Protein AF-A0A7V9SYV0-F1 (afdb_monomer_lite)

Secondary structure (DSSP, 8-state):
--SSSSTTSSSSSS---S---TT---EEETTEEE-GGGS-HHHHHHHHHHHHHHHHHHHHHHHHHHHHHHHHHHHHHTTS-HHHHHHHHHHSGGGSPPHHHHHHHHHHTHHHHTT--HHHHHHHHHHHHHHHHHHHHHHHHHHHTT-----

pLDDT: mean 85.35, std 16.46, range [40.88, 98.12]

Foldseek 3Di:
DPDDPPPPPPPPPDPPDPPPDQPPFPDDDPRDTDGVVNDDPVSVVCVVCVVVVVVVVVVVVVLVVLLQVLLQVVCVVVVHHSVVVLCCLQPNPVQFDDPVQLVVVCVVCCVVCDPDDSVRCVVVSRNVSSVVSVVVVSVVSCVVVVPDDDD

Structure (mmCIF, N/CA/C/O backbone):
data_AF-A0A7V9SYV0-F1
#
_entry.id   AF-A0A7V9SYV0-F1
#
loop_
_atom_site.group_PDB
_atom_site.id
_atom_site.type_symbol
_atom_site.label_atom_id
_atom_site.label_alt_id
_atom_site.label_comp_id
_atom_site.label_asym_id
_atom_site.label_entity_id
_atom_site.label_seq_id
_atom_site.pdbx_PDB_ins_code
_atom_site.Cartn_x
_atom_site.Cartn_y
_atom_site.Cartn_z
_atom_site.occupancy
_atom_site.B_iso_or_equiv
_atom_site.auth_seq_id
_atom_site.auth_comp_id
_atom_site.auth_asym_id
_atom_site.auth_atom_id
_atom_site.pdbx_PDB_model_num
ATOM 1 N N . MET A 1 1 ? -5.261 26.036 -63.781 1.00 48.94 1 MET A N 1
ATOM 2 C CA . MET A 1 1 ? -4.922 24.636 -63.440 1.00 48.94 1 MET A CA 1
ATOM 3 C C . MET A 1 1 ? -3.415 24.493 -63.190 1.00 48.94 1 MET A C 1
ATOM 5 O O . MET A 1 1 ? -2.728 23.879 -63.985 1.00 48.94 1 MET A O 1
ATOM 9 N N . LYS A 1 2 ? -2.888 25.116 -62.123 1.00 45.94 2 LYS A N 1
ATOM 10 C CA . LYS A 1 2 ? -1.509 24.969 -61.603 1.00 45.94 2 LYS A CA 1
ATOM 11 C C . LYS A 1 2 ? -1.482 25.492 -60.157 1.00 45.94 2 LYS A C 1
ATOM 13 O O . LYS A 1 2 ? -0.961 26.567 -59.909 1.00 45.94 2 LYS A O 1
ATOM 18 N N . LEU A 1 3 ? -2.169 24.817 -59.233 1.00 43.81 3 LEU A N 1
ATOM 19 C CA . LEU A 1 3 ? -2.114 25.173 -57.799 1.00 43.81 3 LEU A CA 1
ATOM 20 C C . LEU A 1 3 ? -2.589 24.054 -56.855 1.00 43.81 3 LEU A C 1
ATOM 22 O O . LEU A 1 3 ? -2.887 24.309 -55.698 1.00 43.81 3 LEU A O 1
ATOM 26 N N . VAL A 1 4 ? -2.651 22.808 -57.338 1.00 47.59 4 VAL A N 1
ATOM 27 C CA . VAL A 1 4 ? -3.138 21.657 -56.547 1.00 47.59 4 VAL A CA 1
ATOM 28 C C . VAL A 1 4 ? -2.012 20.666 -56.207 1.00 47.59 4 VAL A C 1
ATOM 30 O O . VAL A 1 4 ? -2.182 19.801 -55.361 1.00 47.59 4 VAL A O 1
ATOM 33 N N . VAL A 1 5 ? -0.816 20.814 -56.788 1.00 47.56 5 VAL A N 1
ATOM 34 C CA . VAL A 1 5 ? 0.256 19.803 -56.661 1.00 47.56 5 VAL A CA 1
ATOM 35 C C . VAL A 1 5 ? 1.239 20.086 -55.510 1.00 47.56 5 VAL A C 1
ATOM 37 O O . VAL A 1 5 ? 2.051 19.234 -55.178 1.00 47.56 5 VAL A O 1
ATOM 40 N N . VAL A 1 6 ? 1.157 21.238 -54.834 1.00 44.03 6 VAL A N 1
ATOM 41 C CA . VAL A 1 6 ? 2.117 21.594 -53.762 1.00 44.03 6 VAL A CA 1
ATOM 42 C C . VAL A 1 6 ? 1.651 21.157 -52.363 1.00 44.03 6 VAL A C 1
ATOM 44 O O . VAL A 1 6 ? 2.449 21.117 -51.435 1.00 44.03 6 VAL A O 1
ATOM 47 N N . PHE A 1 7 ? 0.388 20.756 -52.190 1.00 40.88 7 PHE A N 1
ATOM 48 C CA . PHE A 1 7 ? -0.145 20.411 -50.863 1.00 40.88 7 PHE A CA 1
ATOM 49 C C . PHE A 1 7 ? -0.039 18.917 -50.498 1.00 40.88 7 PHE A C 1
ATOM 51 O O . PHE A 1 7 ? -0.338 18.540 -49.369 1.00 40.88 7 PHE A O 1
ATOM 58 N N . LEU A 1 8 ? 0.416 18.061 -51.424 1.00 41.94 8 LEU A N 1
ATOM 59 C CA . LEU A 1 8 ? 0.526 16.606 -51.215 1.00 41.94 8 LEU A CA 1
ATOM 60 C C . LEU A 1 8 ? 1.940 16.143 -50.809 1.00 41.94 8 LEU A C 1
ATOM 62 O O . LEU A 1 8 ? 2.180 14.953 -50.645 1.00 41.94 8 LEU A O 1
ATOM 66 N N . SER A 1 9 ? 2.889 17.063 -50.637 1.00 44.91 9 SER A N 1
ATOM 67 C CA . SER A 1 9 ? 4.289 16.745 -50.317 1.00 44.91 9 SER A CA 1
ATOM 68 C C . SER A 1 9 ? 4.701 17.075 -48.877 1.00 44.91 9 SER A C 1
ATOM 70 O O . SER A 1 9 ? 5.825 16.769 -48.491 1.00 44.91 9 SER A O 1
ATOM 72 N N . LEU A 1 10 ? 3.804 17.627 -48.048 1.00 43.75 10 LEU A N 1
ATOM 73 C CA . LEU A 1 10 ? 4.098 18.003 -46.654 1.00 43.75 10 LEU A CA 1
ATOM 74 C C . LEU A 1 10 ? 3.351 17.156 -45.605 1.00 43.75 10 LEU A C 1
ATOM 76 O O . LEU A 1 10 ? 3.147 17.601 -44.480 1.00 43.75 10 LEU A O 1
ATOM 80 N N . LEU A 1 11 ? 2.930 15.936 -45.960 1.00 48.03 11 LEU A N 1
ATOM 81 C CA . LEU A 1 11 ? 2.202 15.029 -45.056 1.00 48.03 11 LEU A CA 1
ATOM 82 C C . LEU A 1 11 ? 2.906 13.677 -44.827 1.00 48.03 11 LEU A C 1
ATOM 84 O O . LEU A 1 11 ? 2.260 12.699 -44.465 1.00 48.03 11 LEU A O 1
ATOM 88 N N . MET A 1 12 ? 4.224 13.601 -45.046 1.00 51.97 12 MET A N 1
ATOM 89 C CA . MET A 1 12 ? 4.999 12.350 -44.933 1.00 51.97 12 MET A CA 1
ATOM 90 C C . MET A 1 12 ? 6.245 12.432 -44.034 1.00 51.97 12 MET A C 1
ATOM 92 O O . MET A 1 12 ? 7.140 11.605 -44.153 1.00 51.97 12 MET A O 1
ATOM 96 N N . PHE A 1 13 ? 6.314 13.387 -43.099 1.00 51.72 13 PHE A N 1
ATOM 97 C CA . PHE A 1 13 ? 7.490 13.539 -42.221 1.00 51.72 13 PHE A CA 1
ATOM 98 C C . PHE A 1 13 ? 7.196 13.597 -40.712 1.00 51.72 13 PHE A C 1
ATOM 100 O O . PHE A 1 13 ? 7.994 14.129 -39.948 1.00 51.72 13 PHE A O 1
ATOM 107 N N . ALA A 1 14 ? 6.079 13.024 -40.254 1.00 52.25 14 ALA A N 1
ATOM 108 C CA . ALA A 1 14 ? 5.718 13.003 -38.828 1.00 52.25 14 ALA A CA 1
ATOM 109 C C . ALA A 1 14 ? 5.551 11.588 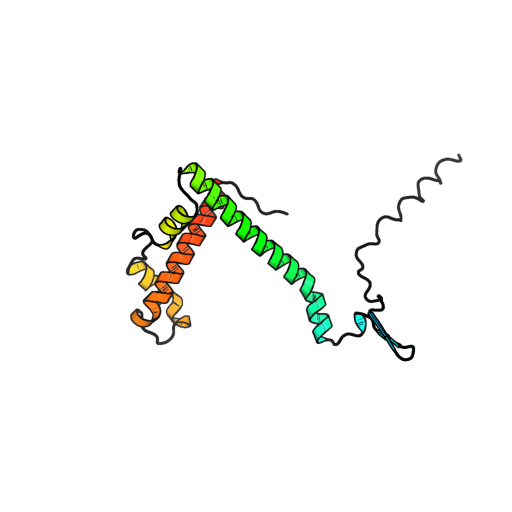-38.239 1.00 52.25 14 ALA A C 1
ATOM 111 O O . ALA A 1 14 ? 4.810 11.408 -37.278 1.00 52.25 14 ALA A O 1
ATOM 112 N N . PHE A 1 15 ? 6.222 10.575 -38.798 1.00 54.72 15 PHE A N 1
ATOM 113 C CA . PHE A 1 15 ? 6.103 9.188 -38.323 1.00 54.72 15 PHE A CA 1
ATOM 114 C C . PHE A 1 15 ? 7.446 8.462 -38.199 1.00 54.72 15 PHE A C 1
ATOM 116 O O . PHE A 1 15 ? 7.577 7.319 -38.612 1.00 54.72 15 PHE A O 1
ATOM 123 N N . SER A 1 16 ? 8.453 9.093 -37.594 1.00 53.31 16 SER A N 1
ATOM 124 C CA . SER A 1 16 ? 9.712 8.389 -37.312 1.00 53.31 16 SER A CA 1
ATOM 125 C C . SER A 1 16 ? 10.348 8.823 -36.001 1.00 53.31 16 SER A C 1
ATOM 127 O O . SER A 1 16 ? 11.416 9.404 -36.044 1.00 53.31 16 SER A O 1
ATOM 129 N N . LEU A 1 17 ? 9.742 8.536 -34.842 1.00 48.34 17 LEU A N 1
ATOM 130 C CA . LEU A 1 17 ? 10.474 8.466 -33.561 1.00 48.34 17 LEU A CA 1
ATOM 131 C C . LEU A 1 17 ? 9.802 7.486 -32.575 1.00 48.34 17 LEU A C 1
ATOM 133 O O . LEU A 1 17 ? 9.557 7.802 -31.418 1.00 48.34 17 LEU A O 1
ATOM 137 N N . PHE A 1 18 ? 9.496 6.270 -33.028 1.00 49.50 18 PHE A N 1
ATOM 138 C CA . PHE A 1 18 ? 9.302 5.121 -32.129 1.00 49.50 18 PHE A CA 1
ATOM 139 C C . PHE A 1 18 ? 10.023 3.886 -32.680 1.00 49.50 18 PHE A C 1
ATOM 141 O O . PHE A 1 18 ? 9.499 2.782 -32.721 1.00 49.50 18 PHE A O 1
ATOM 148 N N . ALA A 1 19 ? 11.264 4.086 -33.109 1.00 48.41 19 ALA A N 1
ATOM 149 C CA . ALA A 1 19 ? 12.226 3.010 -33.239 1.00 48.41 19 ALA A CA 1
ATOM 150 C C . ALA A 1 19 ? 13.472 3.476 -32.495 1.00 48.41 19 ALA A C 1
ATOM 152 O O . ALA A 1 19 ? 14.263 4.258 -33.013 1.00 48.41 19 ALA A O 1
ATOM 153 N N . GLN A 1 20 ? 13.620 3.052 -31.240 1.00 54.31 20 GLN A N 1
ATOM 154 C CA . GLN A 1 20 ? 14.954 2.967 -30.661 1.00 54.31 20 GLN A CA 1
ATOM 155 C C . GLN A 1 20 ? 15.628 1.858 -31.466 1.00 54.31 20 GLN A C 1
ATOM 157 O O . GLN A 1 20 ? 15.377 0.678 -31.240 1.00 54.31 20 GLN A O 1
ATOM 162 N N . THR A 1 21 ? 16.317 2.253 -32.532 1.00 55.66 21 THR A N 1
ATOM 163 C CA . THR A 1 21 ? 16.882 1.334 -33.507 1.00 55.66 21 THR A CA 1
ATOM 164 C C . THR A 1 21 ? 17.916 0.477 -32.803 1.00 55.66 21 THR A C 1
ATOM 166 O O . THR A 1 21 ? 18.899 0.977 -32.252 1.00 55.66 21 THR A O 1
ATOM 169 N N . THR A 1 22 ? 17.677 -0.831 -32.832 1.00 60.94 22 THR A N 1
ATOM 170 C CA . THR A 1 22 ? 18.613 -1.872 -32.409 1.00 60.94 22 THR A CA 1
ATOM 171 C C . THR A 1 22 ? 19.996 -1.675 -33.038 1.00 60.94 22 THR A C 1
ATOM 173 O O . THR A 1 22 ? 20.974 -2.109 -32.453 1.00 60.94 22 THR A O 1
ATOM 176 N N . ASP A 1 23 ? 20.071 -0.941 -34.152 1.00 68.69 23 ASP A N 1
ATOM 177 C CA . ASP A 1 23 ? 21.254 -0.643 -34.965 1.00 68.69 23 ASP A CA 1
ATOM 178 C C . ASP A 1 23 ? 22.213 0.409 -34.382 1.00 68.69 23 ASP A C 1
ATOM 180 O O . ASP A 1 23 ? 23.241 0.715 -34.990 1.00 68.69 23 ASP A O 1
ATOM 184 N N . ARG A 1 24 ? 21.915 1.008 -33.219 1.00 83.88 24 ARG A N 1
ATOM 185 C CA . ARG A 1 24 ? 22.876 1.913 -32.571 1.00 83.88 24 ARG A CA 1
ATOM 186 C C . ARG A 1 24 ? 24.130 1.127 -32.177 1.00 83.88 24 ARG A C 1
ATOM 188 O O . ARG A 1 24 ? 24.063 0.251 -31.317 1.00 83.88 24 ARG A O 1
ATOM 195 N N . ILE A 1 25 ? 25.281 1.512 -32.732 1.00 89.56 25 ILE A N 1
ATOM 196 C CA . ILE A 1 25 ? 26.588 0.982 -32.323 1.00 89.56 25 ILE A CA 1
ATOM 197 C C . ILE A 1 25 ? 26.848 1.385 -30.865 1.00 89.56 25 ILE A C 1
ATOM 199 O O . ILE A 1 25 ? 26.883 2.570 -30.526 1.00 89.56 25 ILE A O 1
ATOM 203 N N . LEU A 1 26 ? 26.995 0.383 -30.003 1.00 88.31 26 LEU A N 1
ATOM 204 C CA . LEU A 1 26 ? 27.307 0.510 -28.581 1.00 88.31 26 LEU A CA 1
ATOM 205 C C . LEU A 1 26 ? 28.809 0.368 -28.318 1.00 88.31 26 LEU A C 1
ATOM 207 O O . LEU A 1 26 ? 29.321 0.980 -27.384 1.00 88.31 26 LEU A O 1
ATOM 211 N N . ALA A 1 27 ? 29.509 -0.416 -29.138 1.00 92.69 27 ALA A N 1
ATOM 212 C CA . ALA A 1 27 ? 30.955 -0.592 -29.066 1.00 92.69 27 ALA A CA 1
ATOM 213 C C . ALA A 1 27 ? 31.527 -1.034 -30.422 1.00 92.69 27 ALA A C 1
ATOM 215 O O . ALA A 1 27 ? 30.814 -1.612 -31.240 1.00 92.69 27 ALA A O 1
ATOM 216 N N . THR A 1 28 ? 32.825 -0.813 -30.630 1.00 94.38 28 THR A N 1
ATOM 217 C CA . THR A 1 28 ? 33.563 -1.288 -31.810 1.00 94.38 28 THR A CA 1
ATOM 218 C C . THR A 1 28 ? 34.895 -1.896 -31.373 1.00 94.38 28 THR A C 1
ATOM 220 O O . THR A 1 28 ? 35.587 -1.316 -30.538 1.00 94.38 28 THR A O 1
ATOM 223 N N . THR A 1 29 ? 35.281 -3.041 -31.943 1.00 94.94 29 THR A N 1
ATOM 224 C CA . THR A 1 29 ? 36.633 -3.619 -31.805 1.00 94.94 29 THR A CA 1
ATOM 225 C C . THR A 1 29 ? 37.031 -4.365 -33.075 1.00 94.94 29 THR A C 1
ATOM 227 O O . THR A 1 29 ? 36.182 -5.016 -33.669 1.00 94.94 29 THR A O 1
ATOM 230 N N . ASN A 1 30 ? 38.295 -4.285 -33.512 1.00 92.56 30 ASN A N 1
ATOM 231 C CA . ASN A 1 30 ? 38.811 -5.006 -34.694 1.00 92.56 30 ASN A CA 1
ATOM 232 C C . ASN A 1 30 ? 37.866 -4.966 -35.918 1.00 92.56 30 ASN A C 1
ATOM 234 O O . ASN A 1 30 ? 37.607 -5.987 -36.549 1.00 92.56 30 ASN A O 1
ATOM 238 N N . ASN A 1 31 ? 37.318 -3.785 -36.224 1.00 90.25 31 ASN A N 1
ATOM 239 C CA . ASN A 1 31 ? 36.333 -3.540 -37.289 1.00 90.25 31 ASN A CA 1
ATOM 240 C C . ASN A 1 31 ? 34.974 -4.260 -37.143 1.00 90.25 31 ASN A C 1
ATOM 242 O O . ASN A 1 31 ? 34.162 -4.216 -38.064 1.00 90.25 31 ASN A O 1
ATOM 246 N N . GLN A 1 32 ? 34.687 -4.871 -35.995 1.00 93.38 32 GLN A N 1
ATOM 247 C CA . GLN A 1 32 ? 33.367 -5.365 -35.622 1.00 93.38 32 GLN A CA 1
ATOM 248 C C . GLN A 1 32 ? 32.628 -4.315 -34.793 1.00 93.38 32 GLN A C 1
ATOM 250 O O . GLN A 1 32 ? 33.156 -3.806 -33.803 1.00 93.38 32 GLN A O 1
ATOM 255 N N . ASN A 1 33 ? 31.387 -4.029 -35.177 1.00 94.06 33 ASN A N 1
ATOM 256 C CA . ASN A 1 33 ? 30.472 -3.193 -34.412 1.00 94.06 33 ASN A CA 1
ATOM 257 C C . ASN A 1 33 ? 29.540 -4.078 -33.587 1.00 94.06 33 ASN A C 1
ATOM 259 O O . ASN A 1 33 ? 29.030 -5.071 -34.096 1.00 94.06 33 ASN A O 1
ATOM 263 N N . PHE A 1 34 ? 29.313 -3.691 -32.337 1.00 90.75 34 PHE A N 1
ATOM 264 C CA . PHE A 1 34 ? 28.337 -4.298 -31.444 1.00 90.75 34 PHE A CA 1
ATOM 265 C C . PHE A 1 34 ? 27.179 -3.341 -31.240 1.00 90.75 34 PHE A C 1
ATOM 267 O O . PHE A 1 34 ? 27.368 -2.144 -31.019 1.00 90.75 34 PHE A O 1
ATOM 274 N N . THR A 1 35 ? 25.983 -3.890 -31.268 1.00 90.50 35 THR A N 1
ATOM 275 C CA . THR A 1 35 ? 24.710 -3.200 -31.156 1.00 90.50 35 THR A CA 1
ATOM 276 C C . THR A 1 35 ? 23.865 -3.846 -30.057 1.00 90.50 35 THR A C 1
ATOM 278 O O . THR A 1 35 ? 24.267 -4.835 -29.441 1.00 90.50 35 THR A O 1
ATOM 281 N N . ALA A 1 36 ? 22.670 -3.313 -29.796 1.00 83.12 36 ALA A N 1
ATOM 282 C CA . ALA A 1 36 ? 21.750 -3.956 -28.855 1.00 83.12 36 ALA A CA 1
ATOM 283 C C . ALA A 1 36 ? 21.268 -5.336 -29.353 1.00 83.12 36 ALA A C 1
ATOM 285 O O . ALA A 1 36 ? 20.853 -6.161 -28.543 1.00 83.12 36 ALA A O 1
ATOM 286 N N . GLY A 1 37 ? 21.335 -5.589 -30.664 1.00 83.31 37 GLY A N 1
ATOM 287 C CA . GLY A 1 37 ? 20.938 -6.859 -31.276 1.00 83.31 37 GLY A CA 1
ATOM 288 C C . GLY A 1 37 ? 21.968 -7.973 -31.102 1.00 83.31 37 GLY A C 1
ATOM 289 O O . GLY A 1 37 ? 21.621 -9.143 -31.211 1.00 83.31 37 GLY A O 1
ATOM 290 N N . ASP A 1 38 ? 23.213 -7.625 -30.773 1.00 87.50 38 ASP A N 1
ATOM 291 C CA . ASP A 1 38 ? 24.302 -8.585 -30.544 1.00 87.50 38 ASP A CA 1
ATOM 292 C C . ASP A 1 38 ? 24.326 -9.119 -29.100 1.00 87.50 38 ASP A C 1
ATOM 294 O O . ASP A 1 38 ? 25.212 -9.882 -28.715 1.00 87.50 38 ASP A O 1
ATOM 298 N N . LEU A 1 39 ? 23.364 -8.703 -28.270 1.00 85.38 39 LEU A N 1
ATOM 299 C CA . LEU A 1 39 ? 23.250 -9.147 -26.887 1.00 85.38 39 LEU A CA 1
ATOM 300 C C . LEU A 1 39 ? 22.833 -10.624 -26.789 1.00 85.38 39 LEU A C 1
ATOM 302 O O . LEU A 1 39 ? 22.171 -11.178 -27.662 1.00 85.38 39 LEU A O 1
ATOM 306 N N . ALA A 1 40 ? 23.156 -11.276 -25.673 1.00 87.06 40 ALA A N 1
ATOM 307 C CA . ALA A 1 40 ? 22.708 -12.647 -25.432 1.00 87.06 40 ALA A CA 1
ATOM 308 C C . ALA A 1 40 ? 21.158 -12.747 -25.393 1.00 87.06 40 ALA A C 1
ATOM 310 O O . ALA A 1 40 ? 20.480 -11.752 -25.088 1.00 87.06 40 ALA A O 1
ATOM 311 N N . PRO A 1 41 ? 20.555 -13.913 -25.692 1.00 84.94 41 PRO A N 1
ATOM 312 C CA . PRO A 1 41 ? 19.099 -14.095 -25.671 1.00 84.94 41 PRO A CA 1
ATOM 313 C C . PRO A 1 41 ? 18.429 -13.699 -24.343 1.00 84.94 41 PRO A C 1
ATOM 315 O O . PRO A 1 41 ? 17.320 -13.162 -24.335 1.00 84.94 41 PRO A O 1
ATOM 318 N N . GLU A 1 42 ? 19.109 -13.898 -23.216 1.00 82.44 42 GLU A N 1
ATOM 319 C CA . GLU A 1 42 ? 18.630 -13.527 -21.882 1.00 82.44 42 GLU A CA 1
ATOM 320 C C . GLU A 1 42 ? 18.486 -12.006 -21.751 1.00 82.44 42 GLU A C 1
ATOM 322 O O . GLU A 1 42 ? 17.475 -11.507 -21.254 1.00 82.44 42 GLU A O 1
ATOM 327 N N . ALA A 1 43 ? 19.461 -11.252 -22.263 1.00 82.12 43 ALA A N 1
ATOM 328 C CA . ALA A 1 43 ? 19.420 -9.794 -22.269 1.00 82.12 43 ALA A CA 1
ATOM 329 C C . ALA A 1 43 ? 18.296 -9.273 -23.178 1.00 82.12 43 ALA A C 1
ATOM 331 O O . ALA A 1 43 ? 17.570 -8.356 -22.794 1.00 82.12 43 ALA A O 1
ATOM 332 N N . HIS A 1 44 ? 18.064 -9.909 -24.331 1.00 79.12 44 HIS A N 1
ATOM 333 C CA . HIS A 1 44 ? 16.930 -9.581 -25.199 1.00 79.12 44 HIS A CA 1
ATOM 334 C C . HIS A 1 44 ? 15.582 -9.709 -24.480 1.00 79.12 44 HIS A C 1
ATOM 336 O O . HIS A 1 44 ? 14.705 -8.859 -24.653 1.00 79.12 44 HIS A O 1
ATOM 342 N N . GLN A 1 45 ? 15.410 -10.743 -23.654 1.00 82.44 45 GLN A N 1
ATOM 343 C CA . GLN A 1 45 ? 14.180 -10.935 -22.891 1.00 82.44 45 GLN A CA 1
ATOM 344 C C . GLN A 1 45 ? 13.981 -9.842 -21.829 1.00 82.44 45 GLN A C 1
ATOM 346 O O . GLN A 1 45 ? 12.859 -9.367 -21.641 1.00 82.44 45 GLN A O 1
ATOM 351 N N . VAL A 1 46 ? 15.062 -9.383 -21.189 1.00 82.62 46 VAL A N 1
ATOM 352 C CA . VAL A 1 46 ? 15.019 -8.248 -20.253 1.00 82.62 46 VAL A CA 1
ATOM 353 C C . VAL A 1 46 ? 14.545 -6.978 -20.961 1.00 82.62 46 VAL A C 1
ATOM 355 O O . VAL A 1 46 ? 13.616 -6.330 -20.484 1.00 82.62 46 VAL A O 1
ATOM 358 N N . PHE A 1 47 ? 15.109 -6.640 -22.125 1.00 79.88 47 PHE A N 1
ATOM 359 C CA . PHE A 1 47 ? 14.709 -5.438 -22.870 1.00 79.88 47 PHE A CA 1
ATOM 360 C C . PHE A 1 47 ? 13.273 -5.503 -23.390 1.00 79.88 47 PHE A C 1
ATOM 362 O O . PHE A 1 47 ? 12.559 -4.502 -23.324 1.00 79.88 47 PHE A O 1
ATOM 369 N N . LYS A 1 48 ? 12.820 -6.677 -23.849 1.00 81.69 48 LYS A N 1
ATOM 370 C CA . LYS A 1 48 ? 11.418 -6.885 -24.246 1.00 81.69 48 LYS A CA 1
ATOM 371 C C . LYS A 1 48 ? 10.455 -6.577 -23.098 1.00 81.69 48 LYS A C 1
ATOM 373 O O . LYS A 1 48 ? 9.434 -5.927 -23.315 1.00 81.69 48 LYS A O 1
ATOM 378 N N . ASN A 1 49 ? 10.802 -6.992 -21.882 1.00 86.31 49 ASN A N 1
ATOM 379 C CA . ASN A 1 49 ? 9.953 -6.805 -20.707 1.00 86.31 49 ASN A CA 1
ATOM 380 C C . ASN A 1 49 ? 10.139 -5.442 -20.028 1.00 86.31 49 ASN A C 1
ATOM 382 O O . ASN A 1 49 ? 9.245 -5.003 -19.306 1.00 86.31 49 ASN A O 1
ATOM 386 N N . LEU A 1 50 ? 11.248 -4.740 -20.290 1.00 88.88 50 LEU A N 1
ATOM 387 C CA . LEU A 1 50 ? 11.609 -3.487 -19.625 1.00 88.88 50 LEU A CA 1
ATOM 388 C C . LEU A 1 50 ? 10.489 -2.446 -19.683 1.00 88.88 50 LEU A C 1
ATOM 390 O O . LEU A 1 50 ? 10.184 -1.817 -18.674 1.00 88.88 50 LEU A O 1
ATOM 394 N N . ARG A 1 51 ? 9.843 -2.279 -20.843 1.00 88.81 51 ARG A N 1
ATOM 395 C CA . ARG A 1 51 ? 8.742 -1.317 -20.989 1.00 88.81 51 ARG A CA 1
ATOM 396 C C . ARG A 1 51 ? 7.567 -1.654 -20.073 1.00 88.81 51 ARG A C 1
ATOM 398 O O . ARG A 1 51 ? 7.085 -0.775 -19.367 1.00 88.81 51 ARG A O 1
ATOM 405 N N . ALA A 1 52 ? 7.150 -2.918 -20.052 1.00 90.94 52 ALA A N 1
ATOM 406 C CA . ALA A 1 52 ? 6.067 -3.371 -19.187 1.00 90.94 52 ALA A CA 1
ATOM 407 C C . ALA A 1 52 ? 6.427 -3.184 -17.705 1.00 90.94 52 ALA A C 1
ATOM 409 O O . ALA A 1 52 ? 5.615 -2.661 -16.946 1.00 90.94 52 ALA A O 1
ATOM 410 N N . SER A 1 53 ? 7.663 -3.512 -17.312 1.00 92.50 53 SER A N 1
ATOM 411 C CA . SER A 1 53 ? 8.152 -3.307 -15.944 1.00 92.50 53 SER A CA 1
ATOM 412 C C . SER A 1 53 ? 8.177 -1.829 -15.539 1.00 92.50 53 SER A C 1
ATOM 414 O O . SER A 1 53 ? 7.797 -1.491 -14.420 1.00 92.50 53 SER A O 1
ATOM 416 N N . VAL A 1 54 ? 8.589 -0.930 -16.440 1.00 94.69 54 VAL A N 1
ATOM 417 C CA . VAL A 1 54 ? 8.564 0.522 -16.198 1.00 94.69 54 VAL A CA 1
ATOM 418 C C . VAL A 1 54 ? 7.130 1.024 -16.039 1.00 94.69 54 VAL A C 1
ATOM 420 O O . VAL A 1 54 ? 6.856 1.808 -15.131 1.00 94.69 54 VAL A O 1
ATOM 423 N N . ASP A 1 55 ? 6.210 0.577 -16.891 1.00 93.50 55 ASP A N 1
ATOM 424 C CA . ASP A 1 55 ? 4.811 1.000 -16.828 1.00 93.50 55 ASP A CA 1
ATOM 425 C C . ASP A 1 55 ? 4.108 0.472 -15.565 1.00 93.50 55 ASP A C 1
ATOM 427 O O . ASP A 1 55 ? 3.351 1.206 -14.929 1.00 93.50 55 ASP A O 1
ATOM 431 N N . GLU A 1 56 ? 4.398 -0.759 -15.141 1.00 93.62 56 GLU A N 1
ATOM 432 C CA . GLU A 1 56 ? 3.929 -1.309 -13.865 1.00 93.62 56 GLU A CA 1
ATOM 433 C C . GLU A 1 56 ? 4.475 -0.515 -12.670 1.00 93.62 56 GLU A C 1
ATOM 435 O O . GLU A 1 56 ? 3.714 -0.114 -11.784 1.00 93.62 56 GLU A O 1
ATOM 440 N N . LEU A 1 57 ? 5.781 -0.220 -12.665 1.00 95.44 57 LEU A N 1
ATOM 441 C CA . LEU A 1 57 ? 6.414 0.574 -11.614 1.00 95.44 57 LEU A CA 1
ATOM 442 C C . LEU A 1 57 ? 5.789 1.970 -11.517 1.00 95.44 57 LEU A C 1
ATOM 444 O O . LEU A 1 57 ? 5.468 2.416 -10.417 1.00 95.44 57 LEU A O 1
ATOM 448 N N . ARG A 1 58 ? 5.569 2.642 -12.654 1.00 95.31 58 ARG A N 1
ATOM 449 C CA . ARG A 1 58 ? 4.900 3.951 -12.698 1.00 95.31 58 ARG A CA 1
ATOM 450 C C . ARG A 1 58 ? 3.509 3.895 -12.085 1.00 95.31 58 ARG A C 1
ATOM 452 O O . ARG A 1 58 ? 3.186 4.748 -11.266 1.00 95.31 58 ARG A O 1
ATOM 459 N N . LYS A 1 59 ? 2.702 2.893 -12.452 1.00 94.25 59 LYS A N 1
ATOM 460 C CA . LYS A 1 59 ? 1.355 2.711 -11.889 1.00 94.25 59 LYS A CA 1
ATOM 461 C C . LYS A 1 59 ? 1.406 2.535 -10.377 1.00 94.25 59 LYS A C 1
ATOM 463 O O . LYS A 1 59 ? 0.640 3.182 -9.676 1.00 94.25 59 LYS A O 1
ATOM 468 N N . ARG A 1 60 ? 2.329 1.711 -9.874 1.00 94.56 60 ARG A N 1
ATOM 469 C CA . ARG A 1 60 ? 2.496 1.484 -8.433 1.00 94.56 60 ARG A CA 1
ATOM 470 C C . ARG A 1 60 ? 2.919 2.749 -7.683 1.00 94.56 60 ARG A C 1
ATOM 472 O O . ARG A 1 60 ? 2.353 3.030 -6.635 1.00 94.56 60 ARG A O 1
ATOM 479 N N . LEU A 1 61 ? 3.881 3.505 -8.211 1.00 96.31 61 LEU A N 1
ATOM 480 C CA . LEU A 1 61 ? 4.333 4.759 -7.594 1.00 96.31 61 LEU A CA 1
ATOM 481 C C . LEU A 1 61 ? 3.228 5.820 -7.591 1.00 96.31 61 LEU A C 1
ATOM 483 O O . LEU A 1 61 ? 3.015 6.486 -6.583 1.00 96.31 61 LEU A O 1
ATOM 487 N N . LEU A 1 62 ? 2.495 5.946 -8.700 1.00 95.62 62 LEU A N 1
ATOM 488 C CA . LEU A 1 62 ? 1.352 6.851 -8.780 1.00 95.62 62 LEU A CA 1
ATOM 489 C C . LEU A 1 62 ? 0.259 6.454 -7.784 1.00 95.62 62 LEU A C 1
ATOM 491 O O . LEU A 1 62 ? -0.303 7.309 -7.112 1.00 95.62 62 LEU A O 1
ATOM 495 N N . GLU A 1 63 ? -0.032 5.161 -7.678 1.00 94.94 63 GLU A N 1
ATOM 496 C CA . GLU A 1 63 ? -0.995 4.636 -6.718 1.00 94.94 63 GLU A CA 1
ATOM 497 C C . GLU A 1 63 ? -0.594 4.982 -5.276 1.00 94.94 63 GLU A C 1
ATOM 499 O O . GLU A 1 63 ? -1.421 5.504 -4.538 1.00 94.94 63 GLU A O 1
ATOM 504 N N . GLN A 1 64 ? 0.676 4.798 -4.897 1.00 95.25 64 GLN A N 1
ATOM 505 C CA . GLN A 1 64 ? 1.187 5.216 -3.584 1.00 95.25 64 GLN A CA 1
ATOM 506 C C . GLN A 1 64 ? 0.996 6.718 -3.345 1.00 95.25 64 GLN A C 1
ATOM 508 O O . GLN A 1 64 ? 0.418 7.109 -2.336 1.00 95.25 64 GLN A O 1
ATOM 513 N N . GLN A 1 65 ? 1.382 7.551 -4.314 1.00 96.56 65 GLN A N 1
ATOM 514 C CA . GLN A 1 65 ? 1.205 8.999 -4.219 1.00 96.56 65 GLN A CA 1
ATOM 515 C C . GLN A 1 65 ? -0.273 9.397 -4.064 1.00 96.56 65 GLN A C 1
ATOM 517 O O . GLN A 1 65 ? -0.594 10.323 -3.321 1.00 96.56 65 GLN A O 1
ATOM 522 N N . ILE A 1 66 ? -1.188 8.712 -4.756 1.00 96.62 66 ILE A N 1
ATOM 523 C CA . ILE A 1 66 ? -2.629 8.937 -4.609 1.00 96.62 66 ILE A CA 1
ATOM 524 C C . ILE A 1 66 ? -3.073 8.603 -3.184 1.00 96.62 66 ILE A C 1
ATOM 526 O O . ILE A 1 66 ? -3.817 9.386 -2.599 1.00 96.62 66 ILE A O 1
ATOM 530 N N . VAL A 1 67 ? -2.630 7.477 -2.616 1.00 96.00 67 VAL A N 1
ATOM 531 C CA . VAL A 1 67 ? -2.958 7.113 -1.229 1.00 96.00 67 VAL A CA 1
ATOM 532 C C . VAL A 1 67 ? -2.505 8.196 -0.253 1.00 96.00 67 VAL A C 1
ATOM 534 O O . VAL A 1 67 ? -3.316 8.623 0.568 1.00 96.00 67 VAL A O 1
ATOM 537 N N . ASP A 1 68 ? -1.276 8.694 -0.387 1.00 96.56 68 ASP A N 1
ATOM 538 C CA . ASP A 1 68 ? -0.746 9.752 0.481 1.00 96.56 68 ASP A CA 1
ATOM 539 C C . ASP A 1 68 ? -1.601 11.024 0.393 1.00 96.56 68 ASP A C 1
ATOM 541 O O . ASP A 1 68 ? -2.066 11.548 1.405 1.00 96.56 68 ASP A O 1
ATOM 545 N N . VAL A 1 69 ? -1.915 11.476 -0.827 1.00 97.56 69 VAL A N 1
ATOM 546 C CA . VAL A 1 69 ? -2.773 12.652 -1.049 1.00 97.56 69 VAL A CA 1
ATOM 547 C C . VAL A 1 69 ? -4.170 12.456 -0.456 1.00 97.56 69 VAL A C 1
ATOM 549 O O . VAL A 1 69 ? -4.728 13.390 0.123 1.00 97.56 69 VAL A O 1
ATOM 552 N N . LEU A 1 70 ? -4.759 11.264 -0.583 1.00 97.81 70 LEU A N 1
ATOM 553 C CA . LEU A 1 70 ? -6.078 10.968 -0.020 1.00 97.81 70 LEU A CA 1
ATOM 554 C C . LEU A 1 70 ? -6.069 10.998 1.508 1.00 97.81 70 LEU A C 1
ATOM 556 O O . LEU A 1 70 ? -7.006 11.534 2.101 1.00 97.81 70 LEU A O 1
ATOM 560 N N . LEU A 1 71 ? -5.030 10.447 2.139 1.00 97.12 71 LEU A N 1
ATOM 561 C CA . LEU A 1 71 ? -4.877 10.466 3.592 1.00 97.12 71 LEU A CA 1
ATOM 562 C C . LEU A 1 71 ? -4.709 11.895 4.112 1.00 97.12 71 LEU A C 1
ATOM 564 O O . LEU A 1 71 ? -5.394 12.266 5.060 1.00 97.12 71 LEU A O 1
ATOM 568 N N . GLU A 1 72 ? -3.885 12.714 3.459 1.00 97.81 72 GLU A N 1
ATOM 569 C CA . GLU A 1 72 ? -3.723 14.133 3.802 1.00 97.81 72 GLU A CA 1
ATOM 570 C C . GLU A 1 72 ? -5.024 14.923 3.622 1.00 97.81 72 GLU A C 1
ATOM 572 O O . GLU A 1 72 ? -5.431 15.707 4.483 1.00 97.81 72 GLU A O 1
ATOM 577 N N . THR A 1 73 ? -5.734 14.679 2.520 1.00 98.12 73 THR A N 1
ATOM 578 C CA . THR A 1 73 ? -7.012 15.346 2.238 1.00 98.12 73 THR A CA 1
ATOM 579 C C . THR A 1 73 ? -8.068 14.983 3.285 1.00 98.12 73 THR A C 1
ATOM 581 O O . THR A 1 73 ? -8.809 15.850 3.757 1.00 98.12 73 THR A O 1
ATOM 584 N N . GLU A 1 74 ? -8.139 13.709 3.674 1.00 97.69 74 GLU A N 1
ATOM 585 C CA . GLU A 1 74 ? -9.046 13.246 4.723 1.00 97.69 74 GLU A CA 1
ATOM 586 C C . GLU A 1 74 ? -8.645 13.792 6.094 1.00 97.69 74 GLU A C 1
ATOM 588 O O . GLU A 1 74 ? -9.506 14.226 6.861 1.00 97.69 74 GLU A O 1
ATOM 593 N N . ALA A 1 75 ? -7.347 13.825 6.393 1.00 97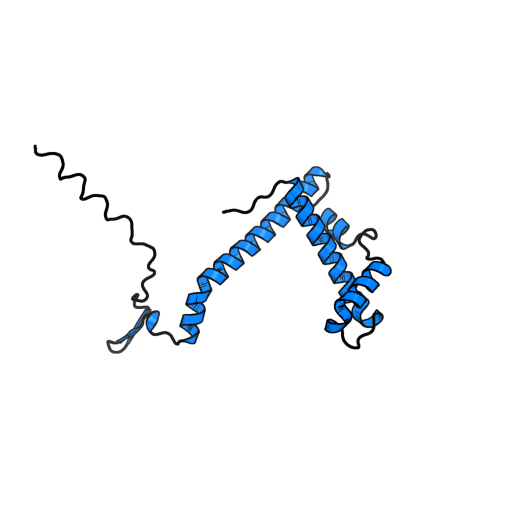.44 75 ALA A N 1
ATOM 594 C CA . ALA A 1 75 ? -6.822 14.349 7.644 1.00 97.44 75 ALA A CA 1
ATOM 595 C C . ALA A 1 75 ? -7.194 15.822 7.817 1.00 97.44 75 ALA A C 1
ATOM 597 O O . ALA A 1 75 ? -7.744 16.202 8.853 1.00 97.44 75 ALA A O 1
ATOM 598 N N . ALA A 1 76 ? -6.996 16.631 6.774 1.00 97.44 76 ALA A N 1
ATOM 599 C CA . ALA A 1 76 ? -7.399 18.030 6.758 1.00 97.44 76 ALA A CA 1
ATOM 600 C C . ALA A 1 76 ? -8.915 18.189 6.968 1.00 97.44 76 ALA A C 1
ATOM 602 O O . ALA A 1 76 ? -9.345 19.006 7.786 1.00 97.44 76 ALA A O 1
ATOM 603 N N . ALA A 1 77 ? -9.733 17.368 6.296 1.00 97.69 77 ALA A N 1
ATOM 604 C CA . ALA A 1 77 ? -11.188 17.380 6.463 1.00 97.69 77 ALA A CA 1
ATOM 605 C C . ALA A 1 77 ? -11.623 17.030 7.901 1.00 97.69 77 ALA A C 1
ATOM 607 O O . ALA A 1 77 ? -12.599 17.589 8.405 1.00 97.69 77 ALA A O 1
ATOM 608 N N . GLN A 1 78 ? -10.883 16.147 8.577 1.00 96.50 78 GLN A N 1
ATOM 609 C CA . GLN A 1 78 ? -11.120 15.740 9.966 1.00 96.50 78 GLN A CA 1
ATOM 610 C C . GLN A 1 78 ? -10.355 16.583 11.003 1.00 96.50 78 GLN A C 1
ATOM 612 O O . GLN A 1 78 ? -10.436 16.297 12.198 1.00 96.50 78 GLN A O 1
ATOM 617 N N . LYS A 1 79 ? -9.633 17.629 10.576 1.00 97.50 79 LYS A N 1
ATOM 618 C CA . LYS A 1 79 ? -8.774 18.467 11.435 1.00 97.50 79 LYS A CA 1
ATOM 619 C C . LYS A 1 79 ? -7.779 17.635 12.260 1.00 97.50 79 LYS A C 1
ATOM 621 O O . LYS A 1 79 ? -7.597 17.855 13.458 1.00 97.50 79 LYS A O 1
ATOM 626 N N . THR A 1 80 ? -7.156 16.654 11.617 1.00 96.38 80 THR A N 1
ATOM 627 C CA . THR A 1 80 ? -6.142 15.763 12.191 1.00 96.38 80 THR A CA 1
ATOM 628 C C . THR A 1 80 ? -4.930 15.649 11.254 1.00 96.38 80 THR A C 1
ATOM 630 O O . THR A 1 80 ? -4.789 16.478 10.361 1.00 96.38 80 THR A O 1
ATOM 633 N N . THR A 1 81 ? -4.040 14.676 11.470 1.00 96.56 81 THR A N 1
ATOM 634 C CA . THR A 1 81 ? -2.886 14.402 10.593 1.00 96.56 81 THR A CA 1
ATOM 635 C C . THR A 1 81 ? -3.024 13.036 9.923 1.00 96.56 81 THR A C 1
ATOM 637 O O . THR A 1 81 ? -3.734 12.160 10.436 1.00 96.56 81 THR A O 1
ATOM 640 N N . ALA A 1 82 ? -2.356 12.843 8.784 1.00 94.25 82 ALA A N 1
ATOM 641 C CA . ALA A 1 82 ? -2.371 11.569 8.073 1.00 94.25 82 ALA A CA 1
ATOM 642 C C . ALA A 1 82 ? -1.831 10.428 8.951 1.00 94.25 82 ALA A C 1
ATOM 644 O O . ALA A 1 82 ? -2.421 9.348 8.986 1.00 94.25 82 ALA A O 1
ATOM 645 N N . GLU A 1 83 ? -0.793 10.677 9.753 1.00 93.62 83 GLU A N 1
ATOM 646 C CA . GLU A 1 83 ? -0.223 9.687 10.675 1.00 93.62 83 GLU A CA 1
ATOM 647 C C . GLU A 1 83 ? -1.250 9.236 11.711 1.00 93.62 83 GLU A C 1
ATOM 649 O O . GLU A 1 83 ? -1.398 8.041 11.962 1.00 93.62 83 GLU A O 1
ATOM 654 N N . LYS A 1 84 ? -2.012 10.179 12.279 1.00 92.69 84 LYS A N 1
ATOM 655 C CA . LYS A 1 84 ? -3.044 9.862 13.269 1.00 92.69 84 LYS A CA 1
ATOM 656 C C . LYS A 1 84 ? -4.220 9.105 12.651 1.00 92.69 84 LYS A C 1
ATOM 658 O O . LYS A 1 84 ? -4.804 8.237 13.310 1.00 92.69 84 LYS A O 1
ATOM 663 N N . LEU A 1 85 ? -4.560 9.382 11.389 1.00 92.06 85 LEU A N 1
ATOM 664 C CA . LEU A 1 85 ? -5.528 8.570 10.648 1.00 92.06 85 LEU A CA 1
ATOM 665 C C . LEU A 1 85 ? -5.016 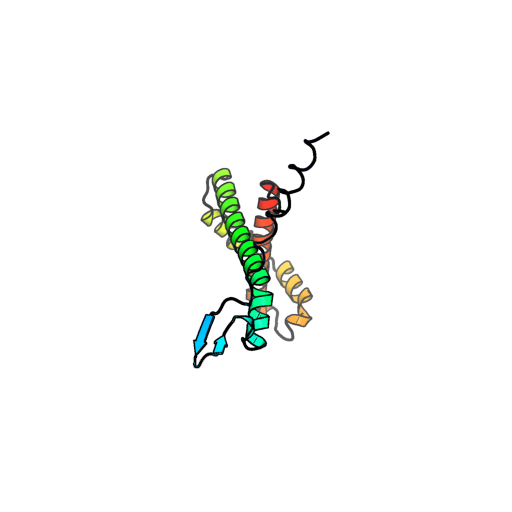7.146 10.456 1.00 92.06 85 LEU A C 1
ATOM 667 O O . LEU A 1 85 ? -5.733 6.206 10.795 1.00 92.06 85 LEU A O 1
ATOM 671 N N . VAL A 1 86 ? -3.785 6.978 9.973 1.00 91.06 86 VAL A N 1
ATOM 672 C CA . VAL A 1 86 ? -3.179 5.655 9.773 1.00 91.06 86 VAL A CA 1
ATOM 673 C C . VAL A 1 86 ? -3.124 4.887 11.092 1.00 91.06 86 VAL A C 1
ATOM 675 O O . VAL A 1 86 ? -3.584 3.749 11.154 1.00 91.06 86 VAL A O 1
ATOM 678 N N . GLU A 1 87 ? -2.667 5.514 12.174 1.00 88.94 87 GLU A N 1
ATOM 679 C CA . GLU A 1 87 ? -2.648 4.904 13.504 1.00 88.94 87 GLU A CA 1
ATOM 680 C C . GLU A 1 87 ? -4.051 4.455 13.937 1.00 88.94 87 GLU A C 1
ATOM 682 O O . GLU A 1 87 ? -4.237 3.336 14.417 1.00 88.94 87 GLU A O 1
ATOM 687 N N . THR A 1 88 ? -5.070 5.280 13.699 1.00 88.06 88 THR A N 1
ATOM 688 C CA . THR A 1 88 ? -6.457 4.931 14.025 1.00 88.06 88 THR A CA 1
ATOM 689 C C . THR A 1 88 ? -6.960 3.752 13.187 1.00 88.06 88 THR A C 1
ATOM 691 O O . THR A 1 88 ? -7.648 2.874 13.714 1.00 88.06 88 THR A O 1
ATOM 694 N N . GLN A 1 89 ? -6.612 3.691 11.902 1.00 86.81 89 GLN A N 1
ATOM 695 C CA . GLN A 1 89 ? -7.068 2.627 11.004 1.00 86.81 89 GLN A CA 1
ATOM 696 C C . GLN A 1 89 ? -6.274 1.317 11.137 1.00 86.81 89 GLN A C 1
ATOM 698 O O . GLN A 1 89 ? -6.808 0.260 10.811 1.00 86.81 89 GLN A O 1
ATOM 703 N N . VAL A 1 90 ? -5.042 1.353 11.651 1.00 82.06 90 VAL A N 1
ATOM 704 C CA . VAL A 1 90 ? -4.171 0.166 11.772 1.00 82.06 90 VAL A CA 1
ATOM 705 C C . VAL A 1 90 ? -4.071 -0.347 13.215 1.00 82.06 90 VAL A C 1
ATOM 707 O O . VAL A 1 90 ? -4.076 -1.558 13.465 1.00 82.06 90 VAL A O 1
ATOM 710 N N . ASN A 1 91 ? -4.000 0.562 1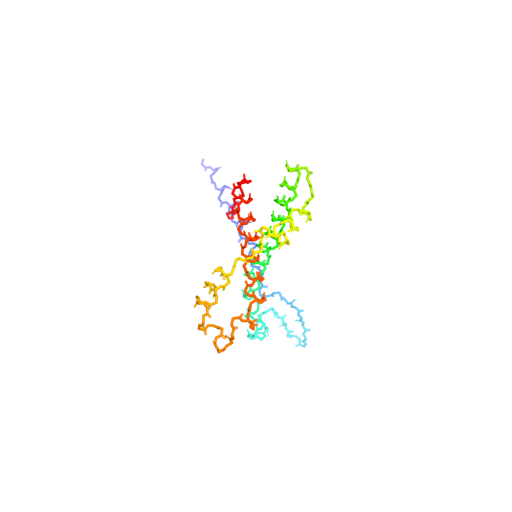4.190 1.00 76.81 91 ASN A N 1
ATOM 711 C CA . ASN A 1 91 ? -3.659 0.243 15.579 1.00 76.81 91 ASN A CA 1
ATOM 712 C C . ASN A 1 91 ? -4.799 0.452 16.577 1.00 76.81 91 ASN A C 1
ATOM 714 O O . ASN A 1 91 ? -4.678 0.008 17.721 1.00 76.81 91 ASN A O 1
ATOM 718 N N . SER A 1 92 ? -5.918 1.075 16.191 1.00 80.31 92 SER A N 1
ATOM 719 C CA . SER A 1 92 ? -7.018 1.243 17.143 1.00 80.31 92 SER A CA 1
ATOM 720 C C . SER A 1 92 ? -7.644 -0.099 17.537 1.00 80.31 92 SER A C 1
ATOM 722 O O . SER A 1 92 ? -7.737 -1.046 16.752 1.00 80.31 92 SER A O 1
ATOM 724 N N . LYS A 1 93 ? -8.141 -0.176 18.776 1.00 70.94 93 LYS A N 1
ATOM 725 C CA . LYS A 1 93 ? -8.846 -1.366 19.282 1.00 70.94 93 LYS A CA 1
ATOM 726 C C . LYS A 1 93 ? -10.082 -1.714 18.446 1.00 70.94 93 LYS A C 1
ATOM 728 O O . LYS A 1 93 ? -10.383 -2.891 18.294 1.00 70.94 93 LYS A O 1
ATOM 733 N N . ALA A 1 94 ? -10.744 -0.717 17.853 1.00 70.38 94 ALA A N 1
ATOM 734 C CA . ALA A 1 94 ? -11.855 -0.927 16.921 1.00 70.38 94 ALA A CA 1
ATOM 735 C C . ALA A 1 94 ? -11.430 -1.714 15.666 1.00 70.38 94 ALA A C 1
ATOM 737 O O . ALA A 1 94 ? -12.237 -2.424 15.077 1.00 70.38 94 ALA A O 1
ATOM 738 N N . GLN A 1 95 ? -10.149 -1.633 15.300 1.00 80.56 95 GLN A N 1
ATOM 739 C CA . GLN A 1 95 ? -9.552 -2.339 14.169 1.00 80.56 95 GLN A CA 1
ATOM 740 C C . GLN A 1 95 ? -8.893 -3.661 14.577 1.00 80.56 95 GLN A C 1
ATOM 742 O O . GLN A 1 95 ? -8.297 -4.333 13.734 1.00 80.56 95 GLN A O 1
ATOM 747 N N . THR A 1 96 ? -9.048 -4.101 15.830 1.00 86.00 96 THR A N 1
ATOM 748 C CA . THR A 1 96 ? -8.625 -5.444 16.247 1.00 86.00 96 THR A CA 1
ATOM 749 C C . THR A 1 96 ? -9.583 -6.490 15.668 1.00 86.00 96 THR A C 1
ATOM 751 O O . THR A 1 96 ? -10.798 -6.360 15.837 1.00 86.00 96 THR A O 1
ATOM 754 N N . PRO A 1 97 ? -9.086 -7.509 14.947 1.00 91.50 97 PRO A N 1
ATOM 755 C CA . PRO A 1 97 ? -9.932 -8.579 14.437 1.00 91.50 97 PRO A CA 1
ATOM 756 C C . PRO A 1 97 ? -10.576 -9.393 15.560 1.00 91.50 97 PRO A C 1
ATOM 758 O O . PRO A 1 97 ? -9.934 -9.736 16.553 1.00 91.50 97 PRO A O 1
ATOM 761 N N . THR A 1 98 ? -11.853 -9.718 15.397 1.00 94.75 98 THR A N 1
ATOM 762 C CA . THR A 1 98 ? -12.592 -10.571 16.327 1.00 94.75 98 THR A CA 1
ATOM 763 C C . THR A 1 98 ? -12.131 -12.022 16.216 1.00 94.75 98 THR A C 1
ATOM 765 O O . THR A 1 98 ? -11.630 -12.461 15.181 1.00 94.75 98 THR A O 1
ATOM 768 N N . VAL A 1 99 ? -12.368 -12.813 17.267 1.00 94.38 99 VAL A N 1
ATOM 769 C CA . VAL A 1 99 ? -12.066 -14.257 17.256 1.00 94.38 99 VAL A CA 1
ATOM 770 C C . VAL A 1 99 ? -12.734 -14.954 16.067 1.00 94.38 99 VAL A C 1
ATOM 772 O O . VAL A 1 99 ? -12.104 -15.780 15.416 1.00 94.38 99 VAL A O 1
ATOM 775 N N . LYS A 1 100 ? -13.974 -14.569 15.741 1.00 96.12 100 LYS A N 1
ATOM 776 C CA . LYS A 1 100 ? -14.731 -15.127 14.617 1.00 96.12 100 LYS A CA 1
ATOM 777 C C . LYS A 1 100 ? -14.086 -14.819 13.264 1.00 96.12 100 LYS A C 1
ATOM 779 O O . LYS A 1 100 ? -14.038 -15.697 12.414 1.00 96.12 100 LYS A O 1
ATOM 784 N N . GLU A 1 101 ? -13.594 -13.600 13.055 1.00 95.88 101 GLU A N 1
ATOM 785 C CA . GLU A 1 101 ? -12.925 -13.228 11.800 1.00 95.88 101 GLU A CA 1
ATOM 786 C C . GLU A 1 101 ? -11.594 -13.961 11.632 1.00 95.88 101 GLU A C 1
ATOM 788 O O . GLU A 1 101 ? -11.299 -14.453 10.546 1.00 95.88 101 GLU A O 1
ATOM 793 N N . ILE A 1 102 ? -10.818 -14.086 12.712 1.00 97.1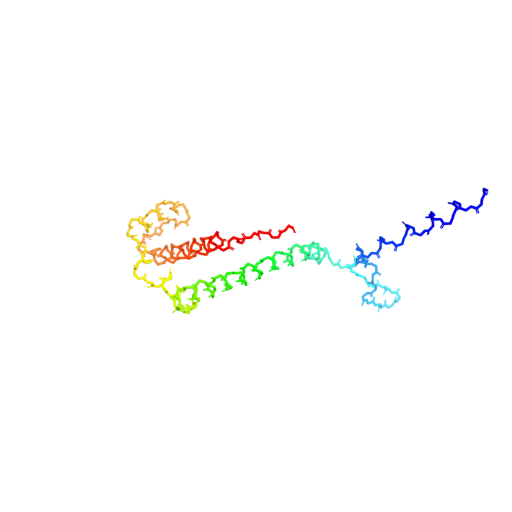9 102 ILE A N 1
ATOM 794 C CA . ILE A 1 102 ? -9.553 -14.830 12.693 1.00 97.19 102 ILE A CA 1
ATOM 795 C C . ILE A 1 102 ? -9.828 -16.306 12.373 1.00 97.19 102 ILE A C 1
ATOM 797 O O . ILE A 1 102 ? -9.165 -16.877 11.509 1.00 97.19 102 ILE A O 1
ATOM 801 N N . GLN A 1 103 ? -10.839 -16.897 13.018 1.00 97.00 103 GLN A N 1
ATOM 802 C CA . GLN A 1 103 ? -11.266 -18.268 12.745 1.00 97.00 103 GLN A CA 1
ATOM 803 C C . GLN A 1 103 ? -11.705 -18.438 11.285 1.00 97.00 103 GLN A C 1
ATOM 805 O O . GLN A 1 103 ? -11.257 -19.360 10.617 1.00 97.00 103 GLN A O 1
ATOM 810 N N . ALA A 1 104 ? -12.511 -17.516 10.757 1.00 97.69 104 ALA A N 1
ATOM 811 C CA . ALA A 1 104 ? -12.988 -17.586 9.380 1.00 97.69 104 ALA A CA 1
ATOM 812 C C . ALA A 1 104 ? -11.843 -17.538 8.357 1.00 97.69 104 ALA A C 1
ATOM 814 O O . ALA A 1 104 ? -11.855 -18.298 7.391 1.00 97.69 104 ALA A O 1
ATOM 815 N N . VAL A 1 105 ? -10.835 -16.682 8.567 1.00 97.25 105 VAL A N 1
ATOM 816 C CA . VAL A 1 105 ? -9.649 -16.647 7.695 1.00 97.25 105 VAL A CA 1
ATOM 817 C C . VAL A 1 105 ? -8.852 -17.942 7.808 1.00 97.25 105 VAL A C 1
ATOM 819 O O . VAL A 1 105 ? -8.429 -18.477 6.786 1.00 97.25 105 VAL A O 1
ATOM 822 N N . TYR A 1 106 ? -8.663 -18.464 9.019 1.00 97.56 106 TYR A N 1
ATOM 823 C CA . TYR A 1 106 ? -7.972 -19.733 9.229 1.00 97.56 106 TYR A CA 1
ATOM 824 C C . TYR A 1 106 ? -8.664 -20.890 8.502 1.00 97.56 106 TYR A C 1
ATOM 826 O O . TYR A 1 106 ? -8.019 -21.617 7.749 1.00 97.56 106 TYR A O 1
ATOM 834 N N . ASP A 1 107 ? -9.982 -21.007 8.668 1.00 96.62 107 ASP A N 1
ATOM 835 C CA . ASP A 1 107 ? -10.798 -22.057 8.060 1.00 96.62 107 ASP A CA 1
ATOM 836 C C . ASP A 1 107 ? -10.790 -21.955 6.530 1.00 96.62 107 ASP A C 1
ATOM 838 O O . ASP A 1 107 ? -10.577 -22.949 5.835 1.00 96.62 107 ASP A O 1
ATOM 842 N N . ALA A 1 108 ? -10.937 -20.738 5.995 1.00 97.00 108 ALA A N 1
ATOM 843 C CA . ALA A 1 108 ? -10.923 -20.490 4.556 1.00 97.00 108 ALA A CA 1
ATOM 844 C C . ALA A 1 108 ? -9.561 -20.777 3.899 1.00 97.00 108 ALA A C 1
ATOM 846 O O . ALA A 1 108 ? -9.507 -21.057 2.704 1.00 97.00 108 ALA A O 1
ATOM 847 N N . ASN A 1 109 ? -8.463 -20.723 4.660 1.00 96.38 109 ASN A N 1
ATOM 848 C CA . ASN A 1 109 ? -7.101 -20.875 4.143 1.00 96.38 109 ASN A CA 1
ATOM 849 C C . ASN A 1 109 ? -6.408 -22.156 4.632 1.00 96.38 109 ASN A C 1
ATOM 851 O O . ASN A 1 109 ? -5.193 -22.288 4.478 1.00 96.38 109 ASN A O 1
ATOM 855 N N . ARG A 1 110 ? -7.157 -23.132 5.172 1.00 94.19 110 ARG A N 1
ATOM 856 C CA . ARG A 1 110 ? -6.616 -24.405 5.692 1.00 94.19 110 ARG A CA 1
ATOM 857 C C . ARG A 1 110 ? -5.671 -25.110 4.724 1.00 94.19 110 ARG A C 1
ATOM 859 O O . ARG A 1 110 ? -4.630 -25.594 5.151 1.00 94.19 110 ARG A O 1
ATOM 866 N N . ALA A 1 111 ? -6.002 -25.126 3.434 1.00 94.88 111 ALA A N 1
ATOM 867 C CA . ALA A 1 111 ? -5.164 -25.748 2.410 1.00 94.88 111 ALA A CA 1
ATOM 868 C C . ALA A 1 111 ? -3.781 -25.080 2.277 1.00 94.88 111 ALA A C 1
ATOM 870 O O . ALA A 1 111 ? -2.792 -25.769 2.057 1.00 94.88 111 ALA A O 1
ATOM 871 N N . ALA A 1 112 ? -3.704 -23.755 2.438 1.00 93.12 112 ALA A N 1
ATOM 872 C CA . ALA A 1 112 ? -2.452 -22.999 2.383 1.00 93.12 112 ALA A CA 1
ATOM 873 C C . ALA A 1 112 ? -1.691 -23.006 3.722 1.00 93.12 112 ALA A C 1
ATOM 875 O O . ALA A 1 112 ? -0.469 -22.881 3.744 1.00 93.12 112 ALA A O 1
ATOM 876 N N . ILE A 1 113 ? -2.410 -23.139 4.839 1.00 92.69 113 ILE A N 1
ATOM 877 C CA . ILE A 1 113 ? -1.856 -23.140 6.201 1.00 92.69 113 ILE A CA 1
ATOM 878 C C . ILE A 1 113 ? -1.272 -24.512 6.581 1.00 92.69 113 ILE A C 1
ATOM 880 O O . ILE A 1 113 ? -0.321 -24.578 7.364 1.00 92.69 113 ILE A O 1
ATOM 884 N N . GLY A 1 114 ? -1.804 -25.595 6.007 1.00 93.62 114 GLY A N 1
ATOM 885 C CA . GLY A 1 114 ? -1.363 -26.962 6.271 1.00 93.62 114 GLY A CA 1
ATOM 886 C C . GLY A 1 114 ? -1.708 -27.417 7.690 1.00 93.62 114 GLY A C 1
ATOM 887 O O . GLY A 1 114 ? -2.825 -27.206 8.171 1.00 93.62 114 GLY A O 1
ATOM 888 N N . ASP A 1 115 ? -0.736 -28.037 8.359 1.00 95.00 115 ASP A N 1
ATOM 889 C CA . ASP A 1 115 ? -0.905 -28.638 9.691 1.00 95.00 115 ASP A CA 1
ATOM 890 C C . ASP A 1 115 ? -0.744 -27.644 10.848 1.00 95.00 115 ASP A C 1
ATOM 892 O O . ASP A 1 115 ? -0.948 -28.006 12.007 1.00 95.00 115 ASP A O 1
ATOM 896 N N . ARG A 1 116 ? -0.403 -26.385 10.550 1.00 96.75 116 ARG A N 1
ATOM 897 C CA . ARG A 1 116 ? -0.209 -25.352 11.572 1.00 96.75 116 ARG A CA 1
ATOM 898 C C . ARG A 1 116 ? -1.509 -25.060 12.314 1.00 96.75 116 ARG A C 1
ATOM 900 O O . ARG A 1 116 ? -2.584 -25.007 11.710 1.00 96.75 116 ARG A O 1
ATOM 907 N N . THR A 1 117 ? -1.400 -24.839 13.618 1.00 96.50 117 THR A N 1
ATOM 908 C CA . THR A 1 117 ? -2.547 -24.541 14.484 1.00 96.50 117 THR A CA 1
ATOM 909 C C . THR A 1 117 ? -2.974 -23.084 14.347 1.00 96.50 117 THR A C 1
ATOM 911 O O . THR A 1 117 ? -2.217 -22.233 13.873 1.00 96.50 117 THR A O 1
ATOM 914 N N . LEU A 1 118 ? -4.192 -22.765 14.796 1.00 95.62 118 LEU A N 1
ATOM 915 C CA . LEU A 1 118 ? -4.706 -21.399 14.770 1.00 95.62 118 LEU A CA 1
ATOM 916 C C . LEU A 1 118 ? -3.817 -20.477 15.602 1.00 95.62 118 LEU A C 1
ATOM 918 O O . LEU A 1 118 ? -3.553 -19.349 15.204 1.00 95.62 118 LEU A O 1
ATOM 922 N N . GLU A 1 119 ? -3.344 -20.954 16.745 1.00 96.06 119 GLU A N 1
ATOM 923 C CA . GLU A 1 119 ? -2.470 -20.235 17.661 1.00 96.06 119 GLU A CA 1
ATOM 924 C C . GLU A 1 119 ? -1.147 -19.857 16.983 1.00 96.06 119 GLU A C 1
ATOM 926 O O . GLU A 1 119 ? -0.693 -18.721 17.121 1.00 96.06 119 GLU A O 1
ATOM 931 N N . GLU A 1 120 ? -0.578 -20.768 16.189 1.00 96.56 120 GLU A N 1
ATOM 932 C CA . GLU A 1 120 ? 0.674 -20.559 15.455 1.00 96.56 120 GLU A CA 1
ATOM 933 C C . GLU A 1 120 ? 0.551 -19.560 14.302 1.00 96.56 120 GLU A C 1
ATOM 935 O O . GLU A 1 120 ? 1.550 -18.928 13.940 1.00 96.56 120 GLU A O 1
ATOM 940 N N . VAL A 1 121 ? -0.633 -19.448 13.685 1.00 96.75 121 VAL A N 1
ATOM 941 C CA . VAL A 1 121 ? -0.871 -18.522 12.561 1.00 96.75 121 VAL A CA 1
ATOM 942 C C . VAL A 1 121 ? -1.656 -17.264 12.929 1.00 96.75 121 VAL A C 1
ATOM 944 O O . VAL A 1 121 ? -1.819 -16.361 12.105 1.00 96.75 121 VAL A O 1
ATOM 947 N N . ARG A 1 122 ? -2.162 -17.177 14.162 1.00 96.06 122 ARG A N 1
ATOM 948 C CA . ARG A 1 122 ? -2.997 -16.063 14.623 1.00 96.06 122 ARG A CA 1
ATOM 949 C C . ARG A 1 122 ? -2.336 -14.702 14.386 1.00 96.06 122 ARG A C 1
ATOM 951 O O . ARG A 1 122 ? -3.042 -13.829 13.885 1.00 96.06 122 ARG A O 1
ATOM 958 N N . PRO A 1 123 ? -1.039 -14.478 14.687 1.00 95.12 123 PRO A N 1
ATOM 959 C CA . PRO A 1 123 ? -0.406 -13.185 14.429 1.00 95.12 123 PRO A CA 1
ATOM 960 C C . PRO A 1 123 ? -0.436 -12.791 12.947 1.00 95.12 123 PRO A C 1
ATOM 962 O O . PRO A 1 123 ? -0.764 -11.650 12.628 1.00 95.12 123 PRO A O 1
ATOM 965 N N . GLN A 1 124 ? -0.167 -13.734 12.036 1.00 94.81 124 GLN A N 1
ATOM 966 C CA . GLN A 1 124 ? -0.187 -13.480 10.592 1.00 94.81 124 GLN A CA 1
ATOM 967 C C . GLN A 1 124 ? -1.608 -13.190 10.097 1.00 94.81 124 GLN A C 1
ATOM 969 O O . GLN A 1 124 ? -1.805 -12.284 9.293 1.00 94.81 124 GLN A O 1
ATOM 974 N N . ILE A 1 125 ? -2.606 -13.920 10.603 1.00 95.75 125 ILE A N 1
ATOM 975 C CA . ILE A 1 125 ? -4.015 -13.690 10.259 1.00 95.75 125 ILE A CA 1
ATOM 976 C C . ILE A 1 125 ? -4.487 -12.322 10.755 1.00 95.75 125 ILE A C 1
ATOM 978 O O . ILE A 1 125 ? -5.192 -11.612 10.038 1.00 95.75 125 ILE A O 1
ATOM 982 N N . VAL A 1 126 ? -4.099 -11.936 11.973 1.00 94.00 126 VAL A N 1
ATOM 983 C CA . VAL A 1 126 ? -4.430 -10.619 12.527 1.00 94.00 126 VAL A CA 1
ATOM 984 C C . VAL A 1 126 ? -3.851 -9.513 11.653 1.00 94.00 126 VAL A C 1
ATOM 986 O O . VAL A 1 126 ? -4.570 -8.574 11.312 1.00 94.00 126 VAL A O 1
ATOM 989 N N . GLU A 1 127 ? -2.587 -9.639 11.260 1.00 92.06 127 GLU A N 1
ATOM 990 C CA . GLU A 1 127 ? -1.926 -8.656 10.405 1.00 92.06 127 GLU A CA 1
ATOM 991 C C . GLU A 1 127 ? -2.565 -8.587 9.011 1.00 92.06 127 GLU A C 1
ATOM 993 O O . GLU A 1 127 ? -2.888 -7.502 8.532 1.00 92.06 127 GLU A O 1
ATOM 998 N N . PHE A 1 128 ? -2.873 -9.735 8.404 1.00 93.50 128 PHE A N 1
ATOM 999 C CA . PHE A 1 128 ? -3.597 -9.804 7.133 1.00 93.50 128 PHE A CA 1
ATOM 1000 C C . PHE A 1 128 ? -4.952 -9.079 7.193 1.00 93.50 128 PHE A C 1
ATOM 1002 O O . PHE A 1 128 ? -5.288 -8.287 6.310 1.00 93.50 128 PHE A O 1
ATOM 1009 N N . LEU A 1 129 ? -5.726 -9.302 8.258 1.00 93.56 129 LEU A N 1
ATOM 1010 C CA . LEU A 1 129 ? -7.024 -8.651 8.445 1.00 93.56 129 LEU A CA 1
ATOM 1011 C C . LEU A 1 129 ? -6.889 -7.137 8.647 1.00 93.56 129 LEU A C 1
ATOM 1013 O O . LEU A 1 129 ? -7.694 -6.378 8.105 1.00 93.56 129 LEU A O 1
ATOM 1017 N N . LYS A 1 130 ? -5.869 -6.682 9.382 1.00 91.62 130 LYS A N 1
ATOM 1018 C CA . LYS A 1 130 ? -5.572 -5.250 9.537 1.00 91.62 130 LYS A CA 1
ATOM 1019 C C . LYS A 1 130 ? -5.207 -4.597 8.204 1.00 91.62 130 LYS A C 1
ATOM 1021 O O . LYS A 1 130 ? -5.768 -3.556 7.866 1.00 91.62 130 LYS A O 1
ATOM 1026 N N . GLN A 1 131 ? -4.339 -5.233 7.420 1.00 90.75 131 GLN A N 1
ATOM 1027 C CA . GLN A 1 131 ? -3.962 -4.755 6.088 1.00 90.75 131 GLN A CA 1
ATOM 1028 C C . GLN A 1 131 ? -5.176 -4.677 5.155 1.00 90.75 131 GLN A C 1
ATOM 1030 O O . GLN A 1 131 ? -5.366 -3.669 4.475 1.00 90.75 131 GLN A O 1
ATOM 1035 N N . GLY A 1 132 ? -6.053 -5.687 5.178 1.00 91.94 132 GLY A N 1
ATOM 1036 C CA . GLY A 1 132 ? -7.300 -5.682 4.411 1.00 91.94 132 GLY A CA 1
ATOM 1037 C C . GLY A 1 132 ? -8.248 -4.544 4.807 1.00 91.94 132 GLY A C 1
ATOM 1038 O O . GLY A 1 132 ? -8.820 -3.880 3.943 1.00 91.94 132 GLY A O 1
ATOM 1039 N N . ARG A 1 133 ? -8.387 -4.261 6.107 1.00 92.19 133 ARG A N 1
ATOM 1040 C CA . ARG A 1 133 ? -9.191 -3.131 6.610 1.00 92.19 133 ARG A CA 1
ATOM 1041 C C . ARG A 1 133 ? -8.629 -1.785 6.158 1.00 92.19 133 ARG A C 1
ATOM 1043 O O . ARG A 1 133 ? -9.393 -0.943 5.687 1.00 92.19 133 ARG A O 1
ATOM 1050 N N . PHE A 1 134 ? -7.311 -1.604 6.228 1.00 92.25 134 PHE A N 1
ATOM 1051 C CA . PHE A 1 134 ? -6.660 -0.391 5.735 1.00 92.25 134 PHE A CA 1
ATOM 1052 C C . PHE A 1 134 ? -6.831 -0.220 4.217 1.00 92.25 134 PHE A C 1
ATOM 1054 O O . PHE A 1 134 ? -7.210 0.857 3.757 1.00 92.25 134 PHE A O 1
ATOM 1061 N N . ALA A 1 135 ? -6.660 -1.290 3.436 1.00 93.12 135 ALA A N 1
ATOM 1062 C CA . ALA A 1 135 ? -6.906 -1.266 1.995 1.00 93.12 135 ALA A CA 1
ATOM 1063 C C . ALA A 1 135 ? -8.364 -0.891 1.659 1.00 93.12 135 ALA A C 1
ATOM 1065 O O . ALA A 1 135 ? -8.610 -0.070 0.773 1.00 93.12 135 ALA A O 1
ATOM 1066 N N . ASN A 1 136 ? -9.336 -1.425 2.407 1.00 93.75 136 ASN A N 1
ATOM 1067 C CA . ASN A 1 136 ? -10.747 -1.054 2.265 1.00 93.75 136 ASN A CA 1
ATOM 1068 C C . ASN A 1 136 ? -10.993 0.421 2.598 1.00 93.75 136 ASN A C 1
ATOM 1070 O O . ASN A 1 136 ? -11.730 1.100 1.886 1.00 93.75 136 ASN A O 1
ATOM 1074 N N . TYR A 1 137 ? -10.358 0.937 3.650 1.00 94.81 137 TYR A N 1
ATOM 1075 C CA . TYR A 1 137 ? -10.434 2.352 3.996 1.00 94.81 137 TYR A CA 1
ATOM 1076 C C . TYR A 1 137 ? -9.915 3.243 2.859 1.00 94.81 137 TYR A C 1
ATOM 1078 O O . TYR A 1 137 ? -10.625 4.146 2.422 1.00 94.81 137 TYR A O 1
ATOM 1086 N N . VAL A 1 138 ? -8.741 2.935 2.303 1.00 95.31 138 VAL A N 1
ATOM 1087 C CA . VAL A 1 138 ? -8.185 3.644 1.140 1.00 95.31 138 VAL A CA 1
ATOM 1088 C C . VAL A 1 138 ? -9.130 3.574 -0.067 1.00 95.31 138 VAL A C 1
ATOM 1090 O O . VAL A 1 138 ? -9.359 4.583 -0.732 1.00 95.31 138 VAL A O 1
ATOM 1093 N N . SER A 1 139 ? -9.736 2.415 -0.336 1.00 95.50 139 SER A N 1
ATOM 1094 C CA . SER A 1 139 ? -10.728 2.257 -1.412 1.00 95.50 139 SER A CA 1
ATOM 1095 C C . SER A 1 139 ? -11.962 3.151 -1.210 1.00 95.50 139 SER A C 1
ATOM 1097 O O . SER A 1 139 ? -12.453 3.799 -2.144 1.00 95.50 139 SER A O 1
ATOM 1099 N N . ASN A 1 140 ? -12.425 3.273 0.035 1.00 95.94 140 ASN A N 1
ATOM 1100 C CA . ASN A 1 140 ? -13.507 4.186 0.388 1.00 95.94 140 ASN A CA 1
ATOM 1101 C C . ASN A 1 140 ? -13.096 5.649 0.185 1.00 95.94 140 ASN A C 1
ATOM 1103 O O . ASN A 1 140 ? -13.904 6.429 -0.319 1.00 95.94 140 ASN A O 1
ATOM 1107 N N . LEU A 1 141 ? -11.850 6.023 0.499 1.00 96.94 141 LEU A N 1
ATOM 1108 C CA . LEU A 1 141 ? -11.337 7.367 0.212 1.00 96.94 141 LEU A CA 1
ATOM 1109 C C . LEU A 1 141 ? -11.300 7.643 -1.292 1.00 96.94 141 LEU A C 1
ATOM 1111 O O . LEU A 1 141 ? -11.777 8.690 -1.723 1.00 96.94 141 LEU A O 1
ATOM 1115 N N . LYS A 1 142 ? -10.827 6.697 -2.112 1.00 96.81 142 LYS A N 1
ATOM 1116 C CA . LYS A 1 142 ? -10.866 6.834 -3.578 1.00 96.81 142 LYS A CA 1
ATOM 1117 C C . LYS A 1 142 ? -12.277 7.105 -4.084 1.00 96.81 142 LYS A C 1
ATOM 1119 O O . LYS A 1 142 ? -12.464 7.975 -4.930 1.00 96.81 142 LYS A O 1
ATOM 1124 N N . THR A 1 143 ? -13.267 6.403 -3.536 1.00 97.12 143 THR A N 1
ATOM 1125 C CA . THR A 1 143 ? -14.680 6.608 -3.876 1.00 97.12 143 THR A CA 1
ATOM 1126 C C . THR A 1 143 ? -15.173 7.979 -3.408 1.00 97.12 143 THR A C 1
ATOM 1128 O O . THR A 1 143 ? -15.741 8.734 -4.197 1.00 97.12 143 THR A O 1
ATOM 1131 N N . LYS A 1 144 ? -14.903 8.342 -2.148 1.00 97.38 144 LYS A N 1
ATOM 1132 C CA . LYS A 1 144 ? -15.283 9.627 -1.538 1.00 97.38 144 LYS A CA 1
ATOM 1133 C C . LYS A 1 144 ? -14.738 10.819 -2.326 1.00 97.38 144 LYS A C 1
ATOM 1135 O O . LYS A 1 144 ? -15.471 11.770 -2.591 1.00 97.38 144 LYS A O 1
ATOM 1140 N N . TYR A 1 145 ? -13.474 10.740 -2.732 1.00 97.50 145 TYR A N 1
ATOM 1141 C CA . TYR A 1 145 ? -12.761 11.782 -3.470 1.00 97.50 145 TYR A CA 1
ATOM 1142 C C . TYR A 1 145 ? -12.783 11.583 -4.991 1.00 97.50 145 TYR A C 1
ATOM 1144 O O . TYR A 1 145 ? -12.128 12.328 -5.715 1.00 97.50 145 TYR A O 1
ATOM 1152 N N . LYS A 1 146 ? -13.585 10.629 -5.486 1.00 96.31 146 LYS A N 1
ATOM 1153 C CA . LYS A 1 146 ? -13.864 10.407 -6.914 1.00 96.31 146 LYS A CA 1
ATOM 1154 C C . LYS A 1 146 ? -12.601 10.218 -7.764 1.00 96.31 146 LYS A C 1
ATOM 1156 O O . LYS A 1 146 ? -12.511 10.731 -8.880 1.00 96.31 146 LYS A O 1
ATOM 1161 N N . VAL A 1 147 ? -11.627 9.472 -7.246 1.00 94.38 147 VAL A N 1
ATOM 1162 C CA . VAL A 1 147 ? -10.425 9.105 -8.001 1.00 94.38 147 VAL A CA 1
ATOM 1163 C C . VAL A 1 147 ? -10.840 8.262 -9.204 1.00 94.38 147 VAL A C 1
ATOM 1165 O O . VAL A 1 147 ? -11.519 7.247 -9.058 1.00 94.38 147 VAL A O 1
ATOM 1168 N N . SER A 1 148 ? -10.422 8.683 -10.397 1.00 89.75 148 SER A N 1
ATOM 1169 C CA . SER A 1 148 ? -10.663 7.958 -11.644 1.00 89.75 148 SER A CA 1
ATOM 1170 C C . SER A 1 148 ? -9.334 7.472 -12.229 1.00 89.75 148 SER A C 1
ATOM 1172 O O . SER A 1 148 ? -8.354 8.221 -12.202 1.00 89.75 148 SER A O 1
ATOM 1174 N N . PRO A 1 149 ? -9.261 6.231 -12.743 1.00 77.62 149 PRO A N 1
ATOM 1175 C CA . PRO A 1 149 ? -8.074 5.768 -13.448 1.00 77.62 149 PRO A CA 1
ATOM 1176 C C . PRO A 1 149 ? -7.807 6.633 -14.685 1.00 77.62 149 PRO A C 1
ATOM 1178 O O . PRO A 1 149 ? -8.732 6.953 -15.436 1.00 77.62 149 PRO A O 1
ATOM 1181 N N . GLY A 1 150 ? -6.538 6.978 -14.917 1.00 74.56 150 GLY A N 1
ATOM 1182 C CA . GLY A 1 150 ? -6.105 7.510 -16.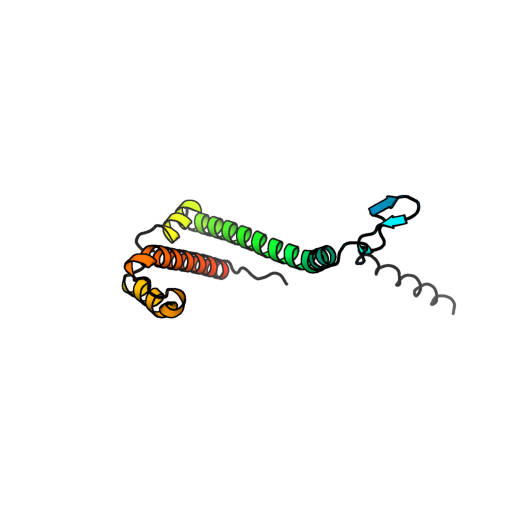210 1.00 74.56 150 GLY A CA 1
ATOM 1183 C C . GLY A 1 150 ? -6.346 6.483 -17.324 1.00 74.56 150 GLY A C 1
ATOM 1184 O O . GLY A 1 150 ? -6.257 5.279 -17.071 1.00 74.56 150 GLY A O 1
ATOM 1185 N N . ARG A 1 151 ? -6.686 6.959 -18.528 1.00 55.56 151 ARG A N 1
ATOM 1186 C CA . ARG A 1 151 ? -6.831 6.115 -19.726 1.00 55.56 151 ARG A CA 1
ATOM 1187 C C . ARG A 1 151 ? -5.480 5.747 -20.322 1.00 55.56 151 ARG A C 1
ATOM 1189 O O . ARG A 1 151 ? -4.583 6.618 -20.290 1.00 55.56 151 ARG A O 1
#

Radius of gyration: 27.78 Å; chains: 1; bounding box: 54×54×83 Å

Sequence (151 aa):
MKLVVVFLSLLMFAFSLFAQTTDRILATTNNQNFTAGDLAPEAHQVFKNLRASVDELRKRLLEQQIVDVLLETEAAAQKTTAEKLVETQVNSKAQTPTVKEIQAVYDANRAAIGDRTLEEVRPQIVEFLKQGRFANYVSNLKTKYKVSPGR